Protein AF-A0A970FS49-F1 (afdb_monomer)

Sequence (98 aa):
MSVIYREEDLYDPVRRFFNEAGYSVRGEVAHCDVVAAKGTDMIAVEMKLTLNLTVIVQATQRQRLCPEVWVAIPRPPRSMRSRQWQHKLHLLRRLELG

Solvent-accessible surface area (backbone atoms only — not comparable to full-atom values): 5811 Å² total; per-residue (Å²): 131,85,82,84,84,56,57,74,68,49,49,62,62,52,46,49,57,40,44,77,73,63,26,51,71,46,68,66,52,97,87,29,53,29,36,39,38,44,94,89,48,48,37,34,31,42,69,35,79,62,97,48,71,66,62,53,55,51,41,62,60,44,54,81,81,28,94,34,34,31,62,48,55,65,84,69,95,62,68,77,81,37,68,69,48,48,52,51,53,52,50,34,56,76,68,68,42,83

pLDDT: mean 92.77, std 8.66, range [43.44, 98.44]

Radius of gyration: 13.76 Å; Cα contacts (8 Å, |Δi|>4): 135; chains: 1; bounding box: 34×31×36 Å

Secondary structure (DSSP, 8-state):
------SGGGHHHHHHHHHHTT-EEEEEETTEEEEEEETTEEEEEEE-SS--HHHHHHHHHHTTT-SEEEEE-PPPSS-TTSHHHHHHHHHHHHTT--

Foldseek 3Di:
DPDDDDQVNQVVVVCVVLVVVVWDKDACPPNFRIWTDDDPAIEGEHTDQDDDVVSVVVQLVCVVPHVAYEYDYPDDPDDCPDPVVVVSVVVCVVSRYD

Structure (mmCIF, N/CA/C/O backbone):
data_AF-A0A970FS49-F1
#
_entry.id   AF-A0A970FS49-F1
#
loop_
_atom_site.group_PDB
_atom_site.id
_atom_site.type_symbol
_atom_site.label_atom_id
_atom_site.label_alt_id
_atom_site.label_comp_id
_atom_site.label_asym_id
_atom_site.label_entity_id
_atom_site.label_seq_id
_atom_site.pdbx_PDB_ins_code
_atom_site.Cartn_x
_atom_site.Cartn_y
_atom_site.Cartn_z
_atom_site.occupancy
_atom_site.B_iso_or_equiv
_atom_site.auth_seq_id
_atom_site.auth_comp_id
_atom_site.auth_asym_id
_atom_site.auth_atom_id
_atom_site.pdbx_PDB_model_num
ATOM 1 N N . MET A 1 1 ? 7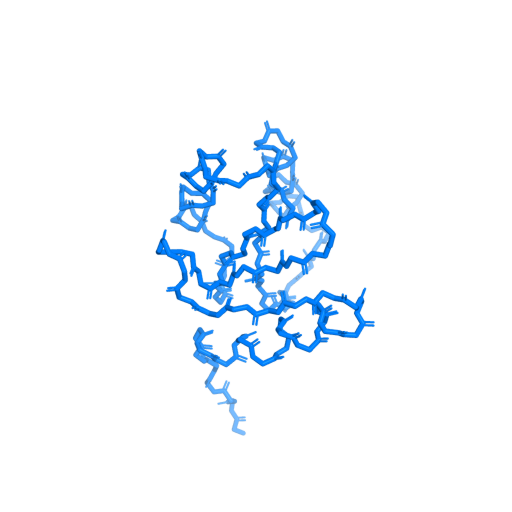.596 -20.161 -19.537 1.00 43.44 1 MET A N 1
ATOM 2 C CA . MET A 1 1 ? 6.495 -19.201 -19.768 1.00 43.44 1 MET A CA 1
ATOM 3 C C . MET A 1 1 ? 6.595 -18.123 -18.705 1.00 43.44 1 MET A C 1
ATOM 5 O O . MET A 1 1 ? 6.619 -18.466 -17.532 1.00 43.44 1 MET A O 1
ATOM 9 N N . SER A 1 2 ? 6.748 -16.856 -19.083 1.00 59.19 2 SER A N 1
ATOM 10 C CA . SER A 1 2 ? 6.660 -15.745 -18.129 1.00 59.19 2 SER A CA 1
ATOM 11 C C . SER A 1 2 ? 5.196 -15.580 -17.723 1.00 59.19 2 SER A C 1
ATOM 13 O O . SER A 1 2 ? 4.363 -15.282 -18.577 1.00 59.19 2 SER A O 1
ATOM 15 N N . VAL A 1 3 ? 4.877 -15.819 -16.451 1.00 69.56 3 VAL A N 1
ATOM 16 C CA . VAL A 1 3 ? 3.553 -15.507 -15.898 1.00 69.56 3 VAL A CA 1
ATOM 17 C C . VAL A 1 3 ? 3.339 -13.999 -16.040 1.00 69.56 3 VAL A C 1
ATOM 19 O O . VAL A 1 3 ? 4.184 -13.213 -15.610 1.00 69.56 3 VAL A O 1
ATOM 22 N N . ILE A 1 4 ? 2.252 -13.596 -16.697 1.00 76.00 4 ILE A N 1
ATOM 23 C CA . ILE A 1 4 ? 1.838 -12.192 -16.763 1.00 76.00 4 ILE A CA 1
ATOM 24 C C . ILE A 1 4 ? 1.001 -11.934 -15.514 1.00 76.00 4 ILE A C 1
ATOM 26 O O . ILE A 1 4 ? -0.100 -12.463 -15.410 1.00 76.00 4 ILE A O 1
ATOM 30 N N . TYR A 1 5 ? 1.533 -11.148 -14.581 1.00 84.38 5 TYR A N 1
ATOM 31 C CA . TYR A 1 5 ? 0.804 -10.722 -13.387 1.00 84.38 5 TYR A CA 1
ATOM 32 C C . TYR A 1 5 ? -0.097 -9.527 -13.703 1.00 84.38 5 TYR A C 1
ATOM 34 O O . TYR A 1 5 ? 0.323 -8.597 -14.399 1.00 84.38 5 TYR A O 1
ATOM 42 N N . ARG A 1 6 ? -1.314 -9.544 -13.167 1.00 92.44 6 ARG A N 1
ATOM 43 C CA . ARG A 1 6 ? -2.274 -8.438 -13.139 1.00 92.44 6 ARG A CA 1
ATOM 44 C C . ARG A 1 6 ? -2.298 -7.807 -11.751 1.00 92.44 6 ARG A C 1
ATOM 46 O O . ARG A 1 6 ? -1.841 -8.397 -10.779 1.00 92.44 6 ARG A O 1
ATOM 53 N N . GLU A 1 7 ? -2.831 -6.595 -11.655 1.00 91.56 7 GLU A N 1
ATOM 54 C CA . GLU A 1 7 ? -2.962 -5.899 -10.365 1.00 91.56 7 GLU A CA 1
ATOM 55 C C . GLU A 1 7 ? -3.934 -6.622 -9.425 1.00 91.56 7 GLU A C 1
ATOM 57 O O . GLU A 1 7 ? -3.655 -6.737 -8.237 1.00 91.56 7 GLU A O 1
ATOM 62 N N . GLU A 1 8 ? -4.995 -7.215 -9.974 1.00 92.94 8 GLU A N 1
ATOM 63 C CA . GLU A 1 8 ? -5.941 -8.075 -9.248 1.00 92.94 8 GLU A CA 1
ATOM 64 C C . GLU A 1 8 ? -5.253 -9.273 -8.567 1.00 92.94 8 GLU A C 1
ATOM 66 O O . GLU A 1 8 ? -5.639 -9.660 -7.465 1.00 92.94 8 GLU A O 1
ATOM 71 N N . ASP A 1 9 ? -4.173 -9.807 -9.155 1.00 94.81 9 ASP A N 1
ATOM 72 C CA . ASP A 1 9 ? -3.423 -10.938 -8.587 1.00 94.81 9 ASP A CA 1
ATOM 73 C C . ASP A 1 9 ? -2.695 -10.565 -7.280 1.00 94.81 9 ASP A C 1
ATOM 75 O O . ASP A 1 9 ? -2.242 -11.443 -6.542 1.00 94.81 9 ASP A O 1
ATOM 79 N N . LEU A 1 10 ? -2.562 -9.267 -6.974 1.00 96.12 10 LEU A N 1
ATOM 80 C CA . LEU A 1 10 ? -1.961 -8.782 -5.728 1.00 96.12 10 LEU A CA 1
ATOM 81 C C . LEU A 1 10 ? -2.931 -8.855 -4.545 1.00 96.12 10 LEU A C 1
ATOM 83 O O . LEU A 1 10 ? -2.471 -8.901 -3.401 1.00 96.12 10 LEU A O 1
ATOM 87 N N . TYR A 1 11 ? -4.243 -8.918 -4.802 1.00 96.50 11 TYR A N 1
ATOM 88 C CA . TYR A 1 11 ? -5.259 -8.905 -3.752 1.00 96.50 11 TYR A CA 1
ATOM 89 C C . TYR A 1 11 ? -5.094 -10.077 -2.785 1.00 96.50 11 TYR A C 1
ATOM 91 O O . TYR A 1 11 ? -5.047 -9.882 -1.572 1.00 96.50 11 TYR A O 1
ATOM 99 N N . ASP A 1 12 ? -4.969 -11.296 -3.309 1.00 96.62 12 ASP A N 1
ATOM 100 C CA . ASP A 1 12 ? -4.898 -12.508 -2.492 1.00 96.62 12 ASP A CA 1
ATOM 101 C C . ASP A 1 12 ? -3.674 -12.530 -1.552 1.00 96.62 12 ASP A C 1
ATOM 103 O O . ASP A 1 12 ? -3.858 -12.768 -0.351 1.00 96.62 12 ASP A O 1
ATOM 107 N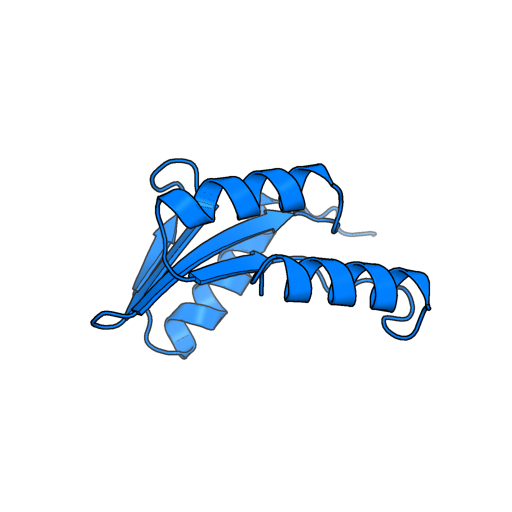 N . PRO A 1 13 ? -2.441 -12.240 -2.020 1.00 96.88 13 PRO A N 1
ATOM 108 C CA . PRO A 1 13 ? -1.278 -12.095 -1.146 1.00 96.88 13 PRO A CA 1
ATOM 109 C C . PRO A 1 13 ? -1.446 -11.023 -0.063 1.00 96.88 13 PRO A C 1
ATOM 111 O O . PRO A 1 13 ? -1.111 -11.273 1.096 1.00 96.88 13 PRO A O 1
ATOM 114 N N . VAL A 1 14 ? -1.984 -9.849 -0.416 1.00 97.75 14 VAL A N 1
ATOM 115 C CA . VAL A 1 14 ? -2.193 -8.740 0.529 1.00 97.75 14 VAL A CA 1
ATOM 116 C C . VAL A 1 14 ? -3.250 -9.110 1.568 1.00 97.75 14 VAL A C 1
ATOM 118 O O . VAL A 1 14 ? -3.016 -8.969 2.770 1.00 97.75 14 VAL A O 1
ATOM 121 N N . ARG A 1 15 ? -4.387 -9.663 1.131 1.00 97.94 15 ARG A N 1
ATOM 122 C CA . ARG A 1 15 ? -5.453 -10.145 2.017 1.00 97.94 15 ARG A CA 1
ATOM 123 C C . ARG A 1 15 ? -4.917 -11.172 3.001 1.00 97.94 15 ARG A C 1
ATOM 125 O O . ARG A 1 15 ? -5.201 -11.090 4.193 1.00 97.94 15 ARG A O 1
ATOM 132 N N . ARG A 1 16 ? -4.144 -12.143 2.512 1.00 98.31 16 ARG A N 1
ATOM 133 C CA . ARG A 1 16 ? -3.572 -13.198 3.347 1.00 98.31 16 ARG A CA 1
ATOM 134 C C . ARG A 1 16 ? -2.624 -12.632 4.402 1.00 98.31 16 ARG A C 1
ATOM 136 O O . ARG A 1 16 ? -2.771 -12.992 5.564 1.00 98.31 16 ARG A O 1
ATOM 143 N N . PHE A 1 17 ? -1.724 -11.729 4.015 1.00 98.12 17 PHE A N 1
ATOM 144 C CA . PHE A 1 17 ? -0.794 -11.073 4.937 1.00 98.12 17 PHE A CA 1
ATOM 145 C C . PHE A 1 17 ? -1.525 -10.402 6.113 1.00 98.12 17 PHE A C 1
ATOM 147 O O . PHE A 1 17 ? -1.189 -10.633 7.274 1.00 98.12 17 PHE A O 1
ATOM 154 N N . PHE A 1 18 ? -2.573 -9.625 5.829 1.00 98.38 18 PHE A N 1
ATOM 155 C CA . PHE A 1 18 ? -3.350 -8.945 6.867 1.00 98.38 18 PHE A CA 1
ATOM 156 C C . PHE A 1 18 ? -4.207 -9.904 7.702 1.00 98.38 18 PHE A C 1
ATOM 158 O O . PHE A 1 18 ? -4.238 -9.784 8.928 1.00 98.38 18 PHE A O 1
ATOM 165 N N . ASN A 1 19 ? -4.853 -10.888 7.071 1.00 98.31 19 ASN A N 1
ATOM 166 C CA . ASN A 1 19 ? -5.632 -11.904 7.782 1.00 98.31 19 ASN A CA 1
ATOM 167 C C . ASN A 1 19 ? -4.760 -12.705 8.763 1.00 98.31 19 ASN A C 1
ATOM 169 O O . ASN A 1 19 ? -5.173 -12.934 9.897 1.00 98.31 19 ASN A O 1
ATOM 173 N N . GLU A 1 20 ? -3.547 -13.099 8.361 1.00 98.44 20 GLU A N 1
ATOM 174 C CA . GLU A 1 20 ? -2.585 -13.797 9.229 1.00 98.44 20 GLU A CA 1
ATOM 175 C C . GLU A 1 20 ? -2.134 -12.920 10.411 1.00 98.44 20 GLU A C 1
ATOM 177 O O . GLU A 1 20 ? -1.892 -13.428 11.505 1.00 98.44 20 GLU A O 1
ATOM 182 N N . ALA A 1 21 ?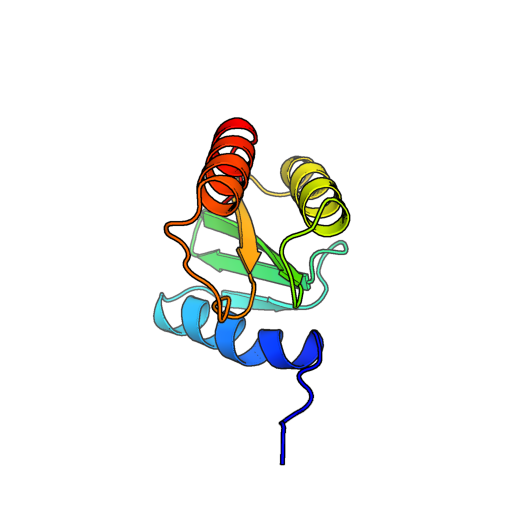 -2.108 -11.595 10.236 1.00 97.81 21 ALA A N 1
ATOM 183 C CA . ALA A 1 21 ? -1.872 -10.627 11.308 1.00 97.81 21 ALA A CA 1
ATOM 184 C C . ALA A 1 21 ? -3.125 -10.323 12.170 1.00 97.81 21 ALA A C 1
ATOM 186 O O . ALA A 1 21 ? -3.064 -9.522 13.114 1.00 97.81 21 ALA A O 1
ATOM 187 N N . GLY A 1 22 ? -4.263 -10.966 11.887 1.00 98.12 22 GLY A N 1
ATOM 188 C CA . GLY A 1 22 ? -5.518 -10.822 12.628 1.00 98.12 22 GLY A CA 1
ATOM 189 C C . GLY A 1 22 ? -6.343 -9.590 12.251 1.00 98.12 22 GLY A C 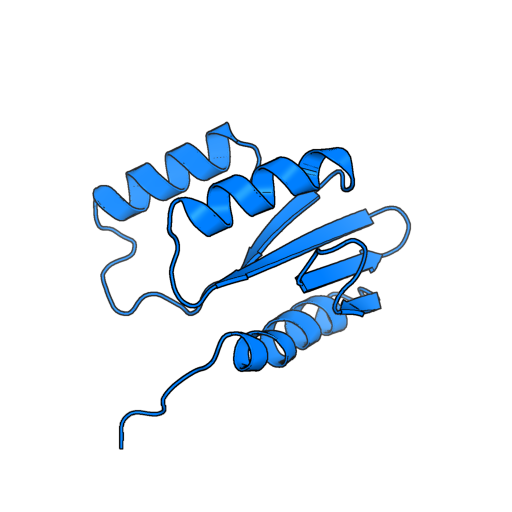1
ATOM 190 O O . GLY A 1 22 ? -7.157 -9.143 13.058 1.00 98.12 22 GLY A O 1
ATOM 191 N N . TYR A 1 23 ? -6.119 -9.018 11.068 1.00 98.38 23 TYR A N 1
ATOM 192 C CA . TYR A 1 23 ? -6.964 -7.959 10.520 1.00 98.38 23 TYR A CA 1
ATOM 193 C C . TYR A 1 23 ? -8.164 -8.551 9.781 1.00 98.38 23 TYR A C 1
ATOM 195 O O . TYR A 1 23 ? -8.085 -9.611 9.166 1.00 98.38 23 TYR A O 1
ATOM 203 N N . SER A 1 24 ? -9.271 -7.816 9.795 1.00 97.62 24 SER A N 1
ATOM 204 C CA . SER A 1 24 ? -10.362 -7.998 8.841 1.00 97.62 24 SER A CA 1
ATOM 205 C C . SER A 1 24 ? -10.053 -7.217 7.563 1.00 97.62 24 SER A C 1
ATOM 207 O O . SER A 1 24 ? -9.647 -6.059 7.636 1.00 97.62 24 SER A O 1
ATOM 209 N N . VAL A 1 25 ? -10.224 -7.840 6.396 1.00 97.56 25 VAL A N 1
ATOM 210 C CA . VAL A 1 25 ? -9.848 -7.249 5.103 1.00 97.56 25 VAL A CA 1
ATOM 211 C C . VAL A 1 25 ? -11.074 -7.064 4.216 1.00 97.56 25 VAL A C 1
ATOM 213 O O . VAL A 1 25 ? -11.893 -7.973 4.081 1.00 97.56 25 VAL A O 1
ATOM 216 N N . ARG A 1 26 ? -11.188 -5.895 3.581 1.00 95.00 26 ARG A N 1
ATOM 217 C CA . ARG A 1 26 ? -12.214 -5.568 2.577 1.00 95.00 26 ARG A CA 1
ATOM 218 C C . ARG A 1 26 ? -11.549 -5.016 1.316 1.00 95.00 26 ARG A C 1
ATOM 220 O O . ARG A 1 26 ? -10.574 -4.280 1.427 1.00 95.00 26 ARG A O 1
ATOM 227 N N . GLY A 1 27 ? -12.056 -5.384 0.140 1.00 90.31 27 GLY A N 1
ATOM 228 C CA . GLY A 1 27 ? -11.613 -4.830 -1.147 1.00 90.31 27 GLY A CA 1
ATOM 229 C C . GLY A 1 27 ? -12.526 -3.702 -1.634 1.00 90.31 27 GLY A C 1
ATOM 230 O O . GLY A 1 27 ? -13.690 -3.662 -1.236 1.00 90.31 27 GLY A O 1
ATOM 231 N N . GLU A 1 28 ? -11.994 -2.814 -2.476 1.00 84.75 28 GLU A N 1
ATOM 232 C CA . GLU A 1 28 ? -12.741 -1.768 -3.205 1.00 84.75 28 GLU A CA 1
ATOM 233 C C . GLU A 1 28 ? -13.591 -0.844 -2.308 1.00 84.75 28 GLU A C 1
ATOM 235 O O . GLU A 1 28 ? -14.752 -0.535 -2.581 1.00 84.75 28 GLU A O 1
ATOM 240 N N . VAL A 1 29 ? -13.012 -0.368 -1.205 1.00 82.75 29 VAL A N 1
ATOM 241 C CA . VAL A 1 29 ? -13.707 0.502 -0.242 1.00 82.75 29 VAL A CA 1
ATOM 242 C C . VAL A 1 29 ? -13.293 1.952 -0.455 1.00 82.75 29 VAL A C 1
ATOM 244 O O . VAL A 1 29 ? -12.116 2.270 -0.347 1.00 82.75 29 VAL A O 1
ATOM 247 N N . ALA A 1 30 ? -14.247 2.856 -0.709 1.00 81.94 30 ALA A N 1
ATOM 248 C CA . ALA A 1 30 ? -13.985 4.297 -0.868 1.00 81.94 30 ALA A CA 1
ATOM 249 C C . ALA A 1 30 ? -12.854 4.611 -1.878 1.00 81.94 30 ALA A C 1
ATOM 251 O O . ALA A 1 30 ? -12.042 5.516 -1.687 1.00 81.94 30 ALA A O 1
ATOM 252 N N . HIS A 1 31 ? -12.811 3.844 -2.970 1.00 87.88 31 HIS A N 1
ATOM 253 C CA . HIS A 1 31 ? -11.773 3.839 -4.005 1.00 87.88 31 HIS A CA 1
ATOM 254 C C . HIS A 1 31 ? -10.386 3.319 -3.575 1.00 87.88 31 HIS A C 1
ATOM 256 O O . HIS A 1 31 ? -9.473 3.426 -4.385 1.00 87.88 31 HIS A O 1
ATOM 262 N N . CYS A 1 32 ? -10.194 2.825 -2.347 1.00 92.75 32 CYS A N 1
ATOM 263 C CA . CYS A 1 32 ? -8.994 2.081 -1.952 1.00 92.75 32 CYS A CA 1
ATOM 264 C C . CYS A 1 32 ? -9.084 0.656 -2.505 1.00 92.75 32 CYS A C 1
ATOM 266 O O . CYS A 1 32 ? -10.154 0.044 -2.420 1.00 92.75 32 CYS A O 1
ATOM 268 N N . ASP A 1 33 ? -7.968 0.092 -2.964 1.00 95.62 33 ASP A N 1
ATOM 269 C CA . ASP A 1 33 ? -7.951 -1.300 -3.424 1.00 95.62 33 ASP A CA 1
ATOM 270 C C . ASP A 1 33 ? -8.227 -2.267 -2.267 1.00 95.62 33 ASP A C 1
ATOM 272 O O . ASP A 1 33 ? -9.037 -3.187 -2.393 1.00 95.62 33 ASP A O 1
ATOM 276 N N . VAL A 1 34 ? -7.593 -2.033 -1.112 1.00 97.25 34 VAL A N 1
ATOM 277 C CA . VAL A 1 34 ? -7.792 -2.816 0.112 1.00 97.25 34 VAL A CA 1
ATOM 278 C C . VAL A 1 34 ? -7.877 -1.905 1.337 1.00 97.25 34 VAL A C 1
ATOM 280 O O . VAL A 1 34 ? -7.158 -0.916 1.451 1.00 97.25 34 VAL A O 1
ATOM 283 N N . VAL A 1 35 ? -8.738 -2.269 2.287 1.00 97.50 35 VAL A N 1
ATOM 284 C CA . VAL A 1 35 ? -8.741 -1.730 3.652 1.00 97.50 35 VAL A CA 1
ATOM 285 C C . VAL A 1 35 ? -8.623 -2.886 4.640 1.00 97.50 35 VAL A C 1
ATOM 287 O O . VAL A 1 35 ? -9.439 -3.812 4.621 1.00 97.50 35 VAL A O 1
ATOM 290 N N . ALA A 1 36 ? -7.612 -2.825 5.504 1.00 97.69 36 ALA A N 1
ATOM 291 C CA . ALA A 1 36 ? -7.400 -3.748 6.610 1.00 97.69 36 ALA A CA 1
ATOM 292 C C . ALA A 1 36 ? -7.743 -3.056 7.935 1.00 97.69 36 ALA A C 1
ATOM 294 O O . ALA A 1 36 ? -7.277 -1.949 8.193 1.00 97.69 36 ALA A O 1
ATOM 295 N N . ALA A 1 37 ? -8.552 -3.698 8.780 1.00 96.94 37 ALA A N 1
ATOM 296 C CA . ALA A 1 37 ? -8.983 -3.143 10.062 1.00 96.94 37 ALA A CA 1
ATOM 297 C C . ALA A 1 37 ? -8.839 -4.143 11.219 1.00 96.94 37 ALA A C 1
ATOM 299 O O . ALA A 1 37 ? -9.258 -5.301 11.095 1.00 96.94 37 ALA A O 1
ATOM 300 N N . LYS A 1 38 ? -8.292 -3.689 12.353 1.00 97.25 38 LYS A N 1
ATOM 301 C CA . LYS A 1 38 ? -8.125 -4.469 13.590 1.00 97.25 38 LYS A CA 1
ATOM 302 C C . LYS A 1 38 ? -8.306 -3.571 14.814 1.00 97.25 38 LYS A C 1
ATOM 304 O O . LYS A 1 38 ? -7.451 -2.756 15.132 1.00 97.25 38 LYS A O 1
ATOM 309 N N . GLY A 1 39 ? -9.418 -3.732 15.532 1.00 95.38 39 GLY A N 1
ATOM 310 C CA . GLY A 1 39 ? -9.748 -2.834 16.642 1.00 95.38 39 GLY A CA 1
ATOM 311 C C . GLY A 1 39 ? -9.917 -1.398 16.141 1.00 95.38 39 GLY A C 1
ATOM 312 O O . GLY A 1 39 ? -10.811 -1.137 15.340 1.00 95.38 39 GLY A O 1
ATOM 313 N N . THR A 1 40 ? -9.062 -0.489 16.605 1.00 94.19 40 THR A N 1
ATOM 314 C CA . THR A 1 40 ? -9.010 0.910 16.148 1.00 94.19 40 THR A CA 1
ATOM 315 C C . THR A 1 40 ? -8.065 1.133 14.972 1.00 94.19 40 THR A C 1
ATOM 317 O O . THR A 1 40 ? -8.102 2.204 14.369 1.00 94.19 40 THR A O 1
ATOM 320 N N . ASP A 1 41 ? -7.231 0.148 14.643 1.00 95.06 41 ASP A N 1
ATOM 321 C CA . ASP A 1 41 ? -6.237 0.266 13.584 1.00 95.06 41 ASP A CA 1
ATOM 322 C C . ASP A 1 41 ? -6.923 0.094 12.229 1.00 95.06 41 ASP A C 1
ATOM 324 O O . ASP A 1 41 ? -7.677 -0.864 12.017 1.00 95.06 41 ASP A O 1
ATOM 328 N N . MET A 1 42 ? -6.660 1.021 11.310 1.00 95.94 42 MET A N 1
ATOM 329 C CA . MET A 1 42 ? -7.182 1.000 9.949 1.00 95.94 42 MET A CA 1
ATOM 330 C C . MET A 1 42 ? -6.073 1.383 8.975 1.00 95.94 42 MET A C 1
ATOM 332 O O . MET A 1 42 ? -5.458 2.440 9.118 1.00 95.94 42 MET A O 1
ATOM 336 N N . ILE A 1 43 ? -5.846 0.519 7.988 1.00 97.88 43 ILE A N 1
ATOM 337 C CA . ILE A 1 43 ? -4.794 0.662 6.985 1.00 97.88 43 ILE A CA 1
ATOM 338 C C . ILE A 1 43 ? -5.438 0.576 5.603 1.00 97.88 43 ILE A C 1
ATOM 340 O O . ILE A 1 43 ? -6.049 -0.439 5.258 1.00 97.88 43 ILE A O 1
ATOM 344 N N . ALA A 1 44 ? -5.295 1.630 4.804 1.00 97.94 44 ALA A N 1
ATOM 345 C CA . ALA A 1 44 ? -5.650 1.615 3.390 1.00 97.94 44 ALA A CA 1
ATOM 346 C C . ALA A 1 44 ? -4.436 1.168 2.575 1.00 97.94 44 ALA A C 1
ATOM 348 O O . ALA A 1 44 ? -3.319 1.599 2.845 1.00 97.94 44 ALA A O 1
ATOM 349 N N . VAL A 1 45 ? -4.638 0.321 1.572 1.00 98.12 45 VAL A N 1
ATOM 350 C CA . VAL A 1 45 ? -3.554 -0.222 0.750 1.00 98.12 45 VAL A CA 1
ATOM 351 C C . VAL A 1 45 ? -3.884 -0.002 -0.718 1.00 98.12 45 VAL A C 1
ATOM 353 O O . VAL A 1 45 ? -4.946 -0.411 -1.185 1.00 98.12 45 VAL A O 1
ATOM 356 N N . GLU A 1 46 ? -2.957 0.623 -1.435 1.00 97.94 46 GLU A N 1
ATOM 357 C CA . GLU A 1 46 ? -2.987 0.755 -2.894 1.00 97.94 46 GLU A CA 1
ATOM 358 C C . GLU A 1 46 ? -2.070 -0.304 -3.515 1.00 97.94 46 GLU A C 1
ATOM 360 O O . GLU A 1 46 ? -0.935 -0.498 -3.067 1.00 97.94 46 GLU A O 1
ATOM 365 N N . MET A 1 47 ? -2.537 -0.992 -4.553 1.00 97.38 47 MET A N 1
ATOM 366 C CA . MET A 1 47 ? -1.827 -2.088 -5.201 1.00 97.38 47 MET A CA 1
ATOM 367 C C . MET A 1 47 ? -1.344 -1.675 -6.592 1.00 97.38 47 MET A C 1
ATOM 369 O O . MET A 1 47 ? -2.094 -1.170 -7.424 1.00 97.38 47 MET A O 1
ATOM 373 N N . LYS A 1 48 ? -0.065 -1.920 -6.891 1.00 96.12 48 LYS A N 1
ATOM 374 C CA . LYS A 1 48 ? 0.485 -1.670 -8.231 1.00 96.12 48 LYS A CA 1
ATOM 375 C C . LYS A 1 48 ? 1.567 -2.673 -8.583 1.00 96.12 48 LYS A C 1
ATOM 377 O O . LYS A 1 48 ? 2.389 -3.037 -7.750 1.00 96.12 48 LYS A O 1
ATOM 382 N N . LEU A 1 49 ? 1.676 -3.048 -9.857 1.00 94.50 49 LEU A N 1
ATOM 383 C CA . LEU A 1 49 ? 2.790 -3.900 -10.306 1.00 94.50 49 LEU A CA 1
ATOM 384 C C . LEU A 1 49 ? 4.157 -3.205 -10.189 1.00 94.50 49 LEU A C 1
ATOM 386 O O . LEU A 1 49 ? 5.192 -3.866 -10.115 1.00 94.50 49 LEU A O 1
ATOM 390 N N . THR A 1 50 ? 4.182 -1.867 -10.187 1.00 92.69 50 THR A N 1
ATOM 391 C CA . THR A 1 50 ? 5.410 -1.077 -10.039 1.00 92.69 50 THR A CA 1
ATOM 392 C C . THR A 1 50 ? 5.189 0.182 -9.211 1.00 92.69 50 THR A C 1
ATOM 394 O O . THR A 1 50 ? 4.175 0.860 -9.346 1.00 92.69 50 THR A O 1
ATOM 397 N N . LEU A 1 51 ? 6.196 0.556 -8.415 1.00 94.06 51 LEU A N 1
ATOM 398 C CA . LEU A 1 51 ? 6.205 1.838 -7.711 1.00 94.06 51 LEU A CA 1
ATOM 399 C C . LEU A 1 51 ? 6.504 2.993 -8.681 1.00 94.06 51 LEU A C 1
ATOM 401 O O . LEU A 1 51 ? 7.653 3.181 -9.118 1.00 94.06 51 LEU A O 1
ATOM 405 N N . ASN A 1 52 ? 5.468 3.772 -8.983 1.00 93.69 52 ASN A N 1
ATOM 406 C CA . ASN A 1 52 ? 5.475 4.931 -9.875 1.00 93.69 52 ASN A CA 1
ATOM 407 C C . ASN A 1 52 ? 4.764 6.138 -9.227 1.00 93.69 52 ASN A C 1
ATOM 409 O O . ASN A 1 52 ? 4.234 6.034 -8.126 1.00 93.69 52 ASN A O 1
ATOM 413 N N . LEU A 1 53 ? 4.786 7.301 -9.888 1.00 96.19 53 LEU A N 1
ATOM 414 C CA . LEU A 1 53 ? 4.196 8.524 -9.331 1.00 96.19 53 LEU A CA 1
ATOM 415 C C . LEU A 1 53 ? 2.671 8.421 -9.164 1.00 96.19 53 LEU A C 1
ATOM 417 O O . LEU A 1 53 ? 2.137 8.992 -8.222 1.00 96.19 53 LEU A O 1
ATOM 421 N N . THR A 1 54 ? 1.983 7.673 -10.031 1.00 96.44 54 THR A N 1
ATOM 422 C CA . TH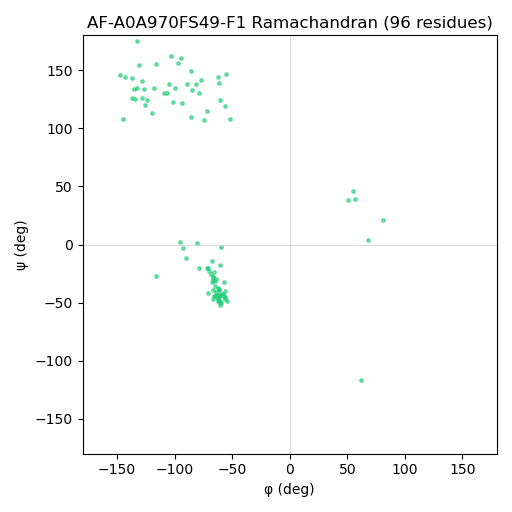R A 1 54 ? 0.525 7.503 -9.969 1.00 96.44 54 THR A CA 1
ATOM 423 C C . THR A 1 54 ? 0.094 6.87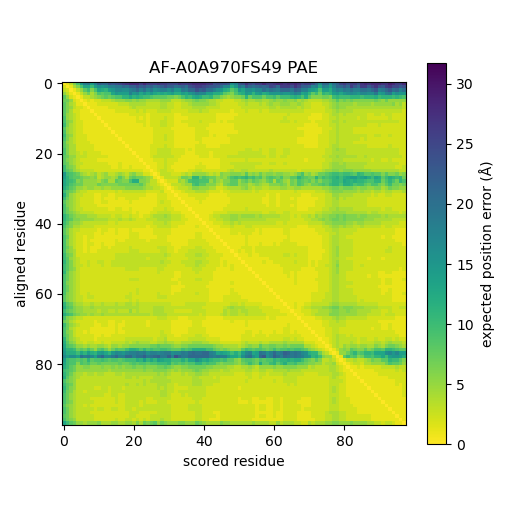1 -8.651 1.00 96.44 54 THR A C 1
ATOM 425 O O . THR A 1 54 ? -0.712 7.470 -7.947 1.00 96.44 54 THR A O 1
ATOM 428 N N . VAL A 1 55 ? 0.687 5.732 -8.266 1.00 96.69 55 VAL A N 1
ATOM 429 C CA . VAL A 1 55 ? 0.325 5.062 -7.002 1.00 96.69 55 VAL A CA 1
ATOM 430 C C . VAL A 1 55 ? 0.730 5.887 -5.775 1.00 96.69 55 VAL A C 1
ATOM 432 O O . VAL A 1 55 ? 0.030 5.883 -4.771 1.00 96.69 55 VAL A O 1
ATOM 435 N N . ILE A 1 56 ? 1.805 6.680 -5.869 1.00 97.69 56 ILE A N 1
ATOM 436 C CA . ILE A 1 56 ? 2.194 7.613 -4.799 1.00 97.69 56 ILE A CA 1
ATOM 437 C C . ILE A 1 56 ? 1.132 8.707 -4.623 1.00 97.69 56 ILE A C 1
ATOM 439 O O . ILE A 1 56 ? 0.750 9.012 -3.499 1.00 97.69 56 ILE A O 1
ATOM 443 N N . VAL A 1 57 ? 0.633 9.289 -5.718 1.00 97.81 57 VAL A N 1
ATOM 444 C CA . VAL A 1 57 ? -0.426 10.311 -5.669 1.00 97.81 57 VAL A CA 1
ATOM 445 C C . VAL A 1 57 ? -1.748 9.723 -5.173 1.00 97.81 57 VAL A C 1
ATOM 447 O O . VAL A 1 57 ? -2.446 10.377 -4.406 1.00 97.81 57 VAL A O 1
ATOM 450 N N . GLN A 1 58 ? -2.096 8.498 -5.572 1.00 96.69 58 GLN A N 1
ATOM 451 C CA . GLN A 1 58 ? -3.281 7.817 -5.045 1.00 96.69 58 GLN A CA 1
ATOM 452 C C . GLN A 1 58 ? -3.152 7.602 -3.535 1.00 96.69 58 GLN A C 1
ATOM 454 O O . GLN A 1 58 ? -4.038 8.011 -2.791 1.00 96.69 58 GLN A O 1
ATOM 459 N N . ALA A 1 59 ? -2.022 7.066 -3.070 1.00 97.69 59 ALA A N 1
ATOM 460 C CA . ALA A 1 59 ? -1.775 6.822 -1.653 1.00 97.69 59 ALA A CA 1
ATOM 461 C C . ALA A 1 59 ? -1.867 8.108 -0.808 1.00 97.69 59 ALA A C 1
ATOM 463 O O . ALA A 1 59 ? -2.533 8.118 0.226 1.00 97.69 59 ALA A O 1
ATOM 464 N N . THR A 1 60 ? -1.313 9.237 -1.268 1.00 97.69 60 THR A N 1
ATOM 465 C CA . THR A 1 60 ? -1.450 10.508 -0.526 1.00 97.69 60 THR A CA 1
ATOM 466 C C . THR A 1 60 ? -2.889 11.026 -0.477 1.00 97.69 60 THR A C 1
ATOM 468 O O . THR A 1 60 ? -3.281 11.683 0.486 1.00 97.69 60 THR A O 1
ATOM 471 N N . GLN A 1 61 ? -3.729 10.709 -1.467 1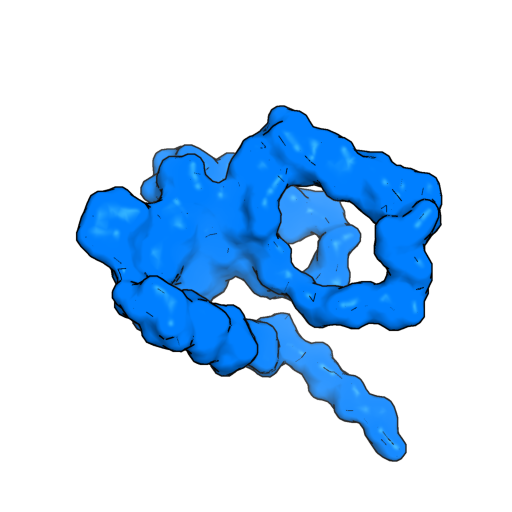.00 97.00 61 GLN A N 1
ATOM 472 C CA . GLN A 1 61 ? -5.160 11.026 -1.400 1.00 97.00 61 GLN A CA 1
ATOM 473 C C . GLN A 1 61 ? -5.879 10.203 -0.320 1.00 97.00 61 GLN A C 1
ATOM 475 O O . GLN A 1 61 ? -6.794 10.725 0.322 1.00 97.00 61 GLN A O 1
ATOM 480 N N . ARG A 1 62 ? -5.446 8.959 -0.063 1.00 96.88 62 ARG A N 1
ATOM 481 C CA . ARG A 1 62 ? -6.029 8.077 0.972 1.00 96.88 62 ARG A CA 1
ATOM 482 C C . ARG A 1 62 ? -5.778 8.536 2.389 1.00 96.88 62 ARG A C 1
ATOM 484 O O . ARG A 1 62 ? -6.611 8.266 3.248 1.00 96.88 62 ARG A O 1
ATOM 491 N N . GLN A 1 63 ? -4.717 9.299 2.623 1.00 96.62 63 GLN A N 1
ATOM 492 C CA . GLN A 1 63 ? -4.416 9.858 3.945 1.00 96.62 63 GLN A CA 1
ATOM 493 C C . GLN A 1 63 ? -5.529 10.789 4.458 1.00 96.62 63 GLN A C 1
ATOM 495 O O . GLN A 1 63 ? -5.638 11.036 5.653 1.00 96.62 63 GLN A O 1
ATOM 500 N N . ARG A 1 64 ? -6.413 11.279 3.573 1.00 94.12 64 ARG A N 1
ATOM 501 C CA . ARG A 1 64 ? -7.616 12.042 3.957 1.00 94.12 64 ARG A CA 1
ATOM 502 C C . ARG A 1 64 ? -8.703 11.185 4.611 1.00 94.12 64 ARG A C 1
ATOM 504 O O . ARG A 1 64 ? -9.608 11.735 5.228 1.00 94.12 64 ARG A O 1
ATOM 511 N N . LEU A 1 65 ? -8.656 9.872 4.401 1.00 91.06 65 LEU A N 1
ATOM 512 C CA . LEU A 1 65 ? -9.690 8.912 4.789 1.00 91.06 65 LEU A CA 1
ATOM 513 C C . LEU A 1 65 ? -9.192 7.904 5.826 1.00 91.06 65 LEU A C 1
ATOM 515 O O . LEU A 1 65 ? -9.997 7.368 6.581 1.00 91.06 65 LEU A O 1
ATOM 519 N N . CYS A 1 66 ? -7.889 7.625 5.839 1.00 93.31 66 CYS A N 1
ATOM 520 C CA . CYS A 1 66 ? -7.288 6.565 6.633 1.00 93.31 66 CYS A CA 1
ATOM 521 C C . CYS A 1 66 ? -6.013 7.075 7.321 1.00 93.31 66 CYS A C 1
ATOM 523 O O . CYS A 1 66 ? -5.199 7.712 6.647 1.00 93.31 66 CYS A O 1
ATOM 525 N N . PRO A 1 67 ? -5.819 6.810 8.628 1.00 91.81 67 PRO A N 1
ATOM 526 C CA . PRO A 1 67 ? -4.654 7.295 9.369 1.00 91.81 67 PRO A CA 1
ATOM 527 C C . PRO A 1 67 ? -3.344 6.656 8.896 1.00 91.81 67 PRO A C 1
ATOM 529 O O . PRO A 1 67 ? -2.292 7.279 8.991 1.00 91.81 67 PRO A O 1
ATOM 532 N N . GLU A 1 68 ? -3.410 5.436 8.367 1.00 97.38 68 GLU A N 1
ATOM 533 C CA . GLU A 1 68 ? -2.258 4.713 7.845 1.00 97.38 68 GLU A CA 1
ATOM 534 C C . GLU A 1 68 ? -2.523 4.259 6.404 1.00 97.38 68 GLU A C 1
ATOM 536 O O . GLU A 1 68 ? -3.606 3.758 6.080 1.00 97.38 68 GLU A O 1
ATOM 541 N N . VAL A 1 69 ? -1.542 4.478 5.521 1.00 98.25 69 VAL A N 1
ATOM 542 C CA . VAL A 1 69 ? -1.654 4.173 4.090 1.00 98.25 69 VAL A CA 1
ATOM 543 C C . VAL A 1 69 ? -0.405 3.471 3.590 1.00 98.25 69 VAL A C 1
ATOM 545 O O . VAL A 1 69 ? 0.710 3.975 3.743 1.00 98.25 69 VAL A O 1
ATOM 548 N N . TRP A 1 70 ? -0.603 2.309 2.980 1.00 98.12 70 TRP A N 1
ATOM 549 C CA . TRP A 1 70 ? 0.455 1.443 2.482 1.00 98.12 70 TRP A CA 1
ATOM 550 C C . TRP A 1 70 ? 0.399 1.296 0.962 1.00 98.12 70 TRP A C 1
ATOM 552 O O . TRP A 1 70 ? -0.659 1.431 0.340 1.00 98.12 70 TRP A O 1
ATOM 562 N N . VAL A 1 71 ? 1.543 0.981 0.353 1.00 97.88 71 VAL A N 1
ATOM 563 C CA . VAL A 1 71 ? 1.623 0.658 -1.080 1.00 97.88 71 VAL A CA 1
ATOM 564 C C . VAL A 1 71 ? 2.153 -0.760 -1.264 1.00 97.88 71 VAL A C 1
ATOM 566 O O . VAL A 1 71 ? 3.322 -1.050 -1.010 1.00 97.88 71 VAL A O 1
ATOM 569 N N . ALA A 1 72 ? 1.307 -1.649 -1.778 1.00 97.31 72 ALA A N 1
ATOM 570 C CA . ALA A 1 72 ? 1.670 -3.029 -2.059 1.00 97.31 72 ALA A CA 1
ATOM 571 C C . ALA A 1 72 ? 2.140 -3.190 -3.511 1.00 97.31 72 ALA A C 1
ATOM 573 O O . ALA A 1 72 ? 1.407 -2.927 -4.467 1.00 97.31 72 ALA A O 1
ATOM 574 N N . ILE A 1 73 ? 3.372 -3.674 -3.679 1.00 95.38 73 ILE A N 1
ATOM 575 C CA . ILE A 1 73 ? 3.936 -4.029 -4.984 1.00 95.38 73 ILE A CA 1
ATOM 576 C C . ILE A 1 73 ? 4.567 -5.428 -4.943 1.00 95.38 73 ILE A C 1
ATOM 578 O O . ILE A 1 73 ? 5.054 -5.852 -3.889 1.00 95.38 73 ILE A O 1
ATOM 582 N N . PRO A 1 74 ? 4.671 -6.134 -6.084 1.00 93.56 74 PRO A N 1
ATOM 583 C CA . PRO A 1 74 ? 5.562 -7.278 -6.208 1.00 93.56 74 PRO A CA 1
ATOM 584 C C . PRO A 1 74 ? 6.995 -6.905 -5.844 1.00 93.56 74 PRO A C 1
ATOM 586 O O . PRO A 1 74 ? 7.471 -5.807 -6.150 1.00 93.56 74 PRO A O 1
ATOM 589 N N . ARG A 1 75 ? 7.728 -7.859 -5.263 1.00 89.75 75 ARG A N 1
ATOM 590 C CA . ARG A 1 75 ? 9.155 -7.678 -4.992 1.00 89.75 75 ARG A CA 1
ATOM 591 C C . ARG A 1 75 ? 9.884 -7.327 -6.301 1.00 89.75 75 ARG A C 1
ATOM 593 O O . ARG A 1 75 ? 9.881 -8.146 -7.222 1.00 89.75 75 ARG A O 1
ATOM 600 N N . PRO A 1 76 ? 10.540 -6.153 -6.399 1.00 84.12 76 PRO A N 1
ATOM 601 C CA . PRO A 1 76 ? 11.212 -5.760 -7.629 1.00 84.12 76 PRO A CA 1
ATOM 602 C C . PRO A 1 76 ? 12.332 -6.751 -7.989 1.00 84.12 76 PRO A C 1
ATOM 604 O O . PRO A 1 76 ? 13.099 -7.140 -7.105 1.00 84.12 76 PRO A O 1
ATOM 607 N N . PRO A 1 77 ? 12.499 -7.120 -9.274 1.00 73.81 77 PRO A N 1
ATOM 608 C CA . PRO A 1 77 ? 13.545 -8.056 -9.700 1.00 73.81 77 PRO A CA 1
ATOM 609 C C . PRO A 1 77 ? 14.957 -7.450 -9.633 1.00 73.81 77 PRO A C 1
ATOM 611 O O . PRO A 1 77 ? 15.948 -8.175 -9.607 1.00 73.81 77 PRO A O 1
ATOM 614 N N . ARG A 1 78 ? 15.074 -6.112 -9.616 1.00 75.50 78 ARG A N 1
ATOM 615 C CA . ARG A 1 78 ? 16.353 -5.391 -9.512 1.00 75.50 78 ARG A CA 1
ATOM 616 C C . ARG A 1 78 ? 16.686 -5.023 -8.069 1.00 75.50 78 ARG A C 1
ATOM 618 O O . ARG A 1 78 ? 15.820 -4.940 -7.205 1.00 75.50 78 ARG A O 1
ATOM 625 N N . SER A 1 79 ? 17.970 -4.741 -7.843 1.00 74.94 79 SER A N 1
ATOM 626 C CA . SER A 1 79 ? 18.532 -4.400 -6.537 1.00 74.94 79 SER A CA 1
ATOM 627 C C . SER A 1 79 ? 17.761 -3.271 -5.842 1.00 74.94 79 SER A C 1
ATOM 629 O O . SER A 1 79 ? 17.908 -2.089 -6.166 1.00 74.94 79 SER A O 1
ATOM 631 N N . MET A 1 80 ? 17.025 -3.642 -4.792 1.00 81.62 80 MET A N 1
ATOM 632 C CA . MET A 1 80 ? 16.501 -2.727 -3.770 1.00 81.62 80 MET A CA 1
ATOM 633 C C . MET A 1 80 ? 17.623 -1.962 -3.033 1.00 81.62 80 MET A C 1
ATOM 635 O O . MET A 1 80 ? 17.361 -1.111 -2.190 1.00 81.62 80 MET A O 1
ATOM 639 N N . ARG A 1 81 ? 18.900 -2.228 -3.342 1.00 84.56 81 ARG A N 1
ATOM 640 C CA . ARG A 1 81 ? 20.046 -1.434 -2.872 1.00 84.56 81 ARG A CA 1
ATOM 641 C C . ARG A 1 81 ? 20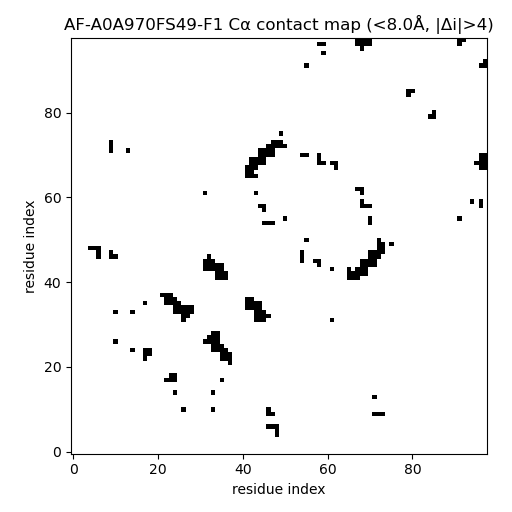.444 -0.322 -3.848 1.00 84.56 81 ARG A C 1
ATOM 643 O O . ARG A 1 81 ? 21.348 0.446 -3.545 1.00 84.56 81 ARG A O 1
ATOM 650 N N . SER A 1 82 ? 19.799 -0.215 -5.014 1.00 91.12 82 SER A N 1
ATOM 651 C CA . SER A 1 82 ? 20.076 0.870 -5.961 1.00 91.12 82 SER A CA 1
ATOM 652 C C . SER A 1 82 ? 19.748 2.239 -5.358 1.00 91.12 82 SER A C 1
ATOM 654 O O . SER A 1 82 ? 18.761 2.401 -4.639 1.00 91.12 82 SER A O 1
ATOM 656 N N . ARG A 1 83 ? 20.550 3.254 -5.703 1.00 92.56 83 ARG A N 1
ATOM 657 C CA . ARG A 1 83 ? 20.352 4.636 -5.236 1.00 92.56 83 ARG A CA 1
ATOM 658 C C . ARG A 1 83 ? 18.957 5.169 -5.577 1.00 92.56 83 ARG A C 1
ATOM 660 O O . ARG A 1 83 ? 18.323 5.808 -4.748 1.00 92.56 83 ARG A O 1
ATOM 667 N N . GLN A 1 84 ? 18.453 4.845 -6.769 1.00 90.62 84 GLN A N 1
ATOM 668 C CA . GLN A 1 84 ? 17.105 5.226 -7.190 1.00 90.62 84 GLN A CA 1
ATOM 669 C C . GLN A 1 84 ? 16.025 4.632 -6.276 1.00 90.62 84 GLN A C 1
ATOM 671 O O . GLN A 1 84 ? 15.096 5.340 -5.898 1.00 90.62 84 GLN A O 1
ATOM 676 N N . TRP A 1 85 ? 16.142 3.354 -5.898 1.00 92.75 85 TRP A N 1
ATOM 677 C CA . TRP A 1 85 ? 15.202 2.734 -4.963 1.00 92.75 85 TRP A CA 1
ATOM 678 C C . TRP A 1 85 ? 15.254 3.412 -3.593 1.00 92.75 85 TRP A C 1
ATOM 680 O O . TRP A 1 85 ? 14.214 3.747 -3.037 1.00 92.75 85 TRP A O 1
ATOM 690 N N . GLN A 1 86 ? 16.455 3.711 -3.092 1.00 93.69 86 GLN A N 1
ATOM 691 C CA . GLN A 1 86 ? 16.623 4.427 -1.825 1.00 93.69 86 GLN A CA 1
ATOM 692 C C . GLN A 1 86 ? 16.020 5.839 -1.861 1.00 93.69 86 GLN A C 1
ATOM 694 O O . GLN A 1 86 ? 15.396 6.253 -0.889 1.00 93.69 86 GLN A O 1
ATOM 699 N N . HIS A 1 87 ? 16.121 6.558 -2.985 1.00 94.62 87 HIS A N 1
ATOM 700 C CA . HIS A 1 87 ? 15.445 7.849 -3.154 1.00 94.62 87 HIS A CA 1
ATOM 701 C C . HIS A 1 87 ? 13.913 7.710 -3.129 1.00 94.62 87 HIS A C 1
ATOM 703 O O . HIS A 1 87 ? 13.243 8.524 -2.499 1.00 94.62 87 HIS A O 1
ATOM 709 N N . LYS A 1 88 ? 13.351 6.667 -3.763 1.00 94.25 88 LYS A N 1
ATOM 710 C CA . LYS A 1 88 ? 11.905 6.387 -3.692 1.00 94.25 88 LYS A CA 1
ATOM 711 C C . LYS A 1 88 ? 11.464 6.078 -2.259 1.00 94.25 88 LYS A C 1
ATOM 713 O O . LYS A 1 88 ? 10.496 6.664 -1.795 1.00 94.25 88 LYS A O 1
ATOM 718 N N . LEU A 1 89 ? 12.201 5.226 -1.542 1.00 94.25 89 LEU A N 1
ATOM 719 C CA . LEU A 1 89 ? 11.919 4.929 -0.133 1.00 94.25 89 LEU A CA 1
ATOM 720 C C . LEU A 1 89 ? 12.022 6.176 0.752 1.00 94.25 89 LEU A C 1
ATOM 722 O O . LEU A 1 89 ? 11.215 6.355 1.657 1.00 94.25 89 LEU A O 1
ATOM 726 N N . HIS A 1 90 ? 13.002 7.047 0.497 1.00 96.69 90 HIS A N 1
ATOM 727 C CA . HIS A 1 90 ? 13.114 8.317 1.208 1.00 96.69 90 HIS A CA 1
ATOM 728 C C . HIS A 1 90 ? 11.878 9.197 0.986 1.00 96.69 90 HIS A C 1
ATOM 730 O O . HIS A 1 90 ? 11.348 9.733 1.954 1.00 96.69 90 HIS A O 1
ATOM 736 N N . LEU A 1 91 ? 11.389 9.299 -0.256 1.00 97.06 91 LEU A N 1
ATOM 737 C CA . LEU A 1 91 ? 10.164 10.036 -0.563 1.00 97.06 91 LEU A CA 1
ATOM 738 C C . LEU A 1 91 ? 8.946 9.452 0.167 1.00 97.06 91 LEU A C 1
ATOM 740 O O . LEU A 1 91 ? 8.239 10.211 0.817 1.00 97.06 91 LEU A O 1
ATOM 744 N N . LEU A 1 92 ? 8.731 8.132 0.114 1.00 97.31 92 LEU A N 1
ATOM 745 C CA . LEU A 1 92 ? 7.604 7.484 0.805 1.00 97.31 92 LEU A CA 1
ATOM 746 C C . LEU A 1 92 ? 7.615 7.783 2.310 1.00 97.31 92 LEU A C 1
ATOM 748 O O . LEU A 1 92 ? 6.606 8.219 2.852 1.00 97.31 92 LEU A O 1
ATOM 752 N N . ARG A 1 93 ? 8.784 7.690 2.960 1.00 97.25 93 ARG A N 1
ATOM 753 C CA . ARG A 1 93 ? 8.931 8.053 4.380 1.00 97.25 93 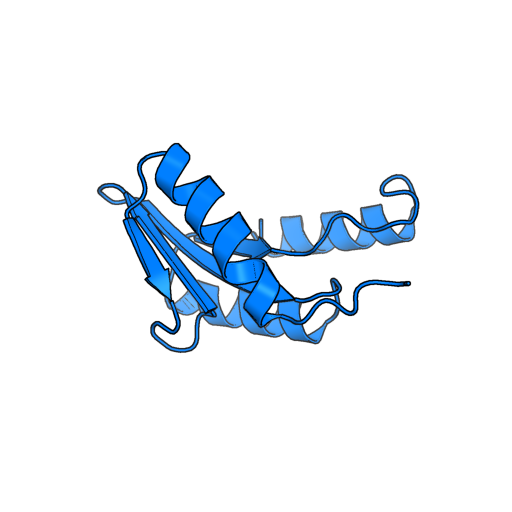ARG A CA 1
ATOM 754 C C . ARG A 1 93 ? 8.606 9.519 4.658 1.00 97.25 93 ARG A C 1
ATOM 756 O O . ARG A 1 93 ? 8.038 9.822 5.697 1.00 97.25 93 ARG A O 1
ATOM 763 N N . ARG A 1 94 ? 8.982 10.441 3.763 1.00 98.12 94 ARG A N 1
ATOM 764 C CA . ARG A 1 94 ? 8.661 11.876 3.902 1.00 98.12 94 ARG A CA 1
ATOM 765 C C . ARG A 1 94 ? 7.178 12.175 3.706 1.00 98.12 94 ARG A C 1
ATOM 767 O O . ARG A 1 94 ? 6.731 13.217 4.169 1.00 98.12 94 ARG A O 1
ATOM 774 N N . LEU A 1 95 ? 6.467 11.292 3.015 1.00 97.94 95 LEU A N 1
ATOM 775 C CA . LEU A 1 95 ? 5.029 11.368 2.795 1.00 97.94 95 LEU A CA 1
ATOM 776 C C . LEU A 1 95 ? 4.235 10.537 3.807 1.00 97.94 95 LEU A C 1
ATOM 778 O O . LEU A 1 95 ? 3.025 10.486 3.670 1.00 97.94 95 LEU A O 1
ATOM 782 N N . GLU A 1 96 ? 4.884 9.888 4.780 1.00 97.75 96 GLU A N 1
ATOM 783 C CA . GLU A 1 96 ? 4.223 9.004 5.758 1.00 97.75 96 GLU A CA 1
ATOM 784 C C . GLU A 1 96 ? 3.435 7.861 5.094 1.00 97.75 96 GLU A C 1
ATOM 786 O O . GLU A 1 96 ? 2.341 7.494 5.514 1.00 97.75 96 GLU A O 1
ATOM 791 N N . LEU A 1 97 ? 4.012 7.303 4.027 1.00 97.75 97 LEU A N 1
ATOM 792 C CA . LEU A 1 97 ? 3.507 6.121 3.335 1.00 97.75 97 LEU A CA 1
ATOM 793 C C . LEU A 1 97 ? 4.374 4.903 3.676 1.00 97.75 97 LEU A C 1
ATOM 795 O O . LEU A 1 97 ? 5.608 5.013 3.710 1.00 97.75 97 LEU A O 1
ATOM 799 N N . GLY A 1 98 ? 3.718 3.762 3.904 1.00 82.44 98 GLY A N 1
ATOM 800 C CA . GLY A 1 98 ? 4.341 2.444 4.085 1.00 82.44 98 GLY A CA 1
ATOM 801 C C . GLY A 1 98 ? 4.272 1.591 2.832 1.00 82.44 98 GLY A C 1
ATOM 802 O O . GLY A 1 98 ? 3.395 0.709 2.784 1.00 82.44 98 GLY A O 1
#

Nearest PDB structures (foldseek):
  4tkd-assembly1_D  TM=6.624E-01  e=3.474E-02  Saccharolobus solfataricus P2
  4tkd-assembly1_B  TM=6.547E-01  e=3.718E-02  Saccharolobus solfataricus P2
  6jco-assembly1_A  TM=4.365E-01  e=8.981E+00  Homo sapiens
  6q9z-assembly2_B  TM=2.996E-01  e=5.590E+00  Homo sapiens

Mean predicted aligned error: 3.8 Å